Protein AF-A0A257KY33-F1 (afdb_monomer_lite)

Sequence (111 aa):
MTDRREHPASLLLILAGWALWASAFVTMYAAQAVGCAMDVAIASHRAMMLAIWTLHLAALFALVIYCRKWMTGTASDPLQFTCRIAFWSALAATITTAWTGSMVSFVTPCV

Structure (mmCIF, N/CA/C/O backbone):
data_AF-A0A257KY33-F1
#
_entry.id   AF-A0A257KY33-F1
#
loop_
_atom_site.group_PDB
_atom_site.id
_atom_site.type_symbol
_atom_site.label_atom_id
_atom_site.label_alt_id
_atom_site.label_comp_id
_atom_site.label_asym_id
_atom_site.label_entity_id
_atom_site.label_s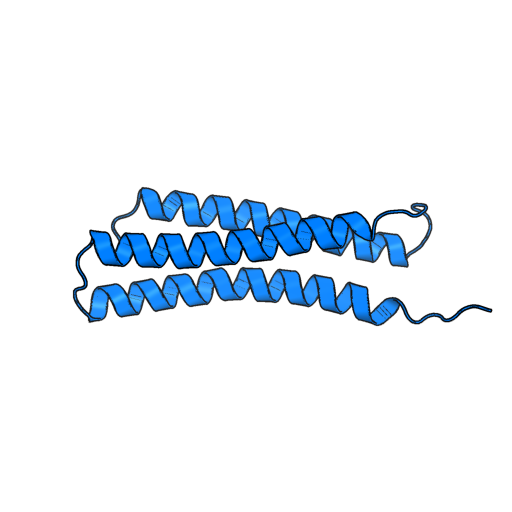eq_id
_atom_site.pdbx_PDB_ins_code
_atom_site.Cartn_x
_atom_site.Cartn_y
_atom_site.Cartn_z
_atom_site.occupancy
_atom_site.B_iso_or_equiv
_atom_site.auth_seq_id
_atom_site.auth_comp_id
_atom_site.auth_asym_id
_atom_site.auth_atom_id
_atom_site.pdbx_PDB_model_num
ATOM 1 N N . MET A 1 1 ? -31.806 -5.280 24.528 1.00 42.78 1 MET A N 1
ATOM 2 C CA . MET A 1 1 ? -31.006 -6.475 24.181 1.00 42.78 1 MET A CA 1
ATOM 3 C C . MET A 1 1 ? -30.651 -6.349 22.708 1.00 42.78 1 MET A C 1
ATOM 5 O O . MET A 1 1 ? -31.361 -6.853 21.853 1.00 42.78 1 MET A O 1
ATOM 9 N N . THR A 1 2 ? -29.660 -5.518 22.407 1.00 47.53 2 THR A N 1
ATOM 10 C CA . THR A 1 2 ? -29.210 -5.239 21.040 1.00 47.53 2 THR A CA 1
ATOM 11 C C . THR A 1 2 ? -28.069 -6.180 20.677 1.00 47.53 2 THR A C 1
ATOM 13 O O . THR A 1 2 ? -27.298 -6.621 21.526 1.00 47.53 2 THR A O 1
ATOM 16 N N . ASP A 1 3 ? -28.078 -6.549 19.408 1.00 47.38 3 ASP A N 1
ATOM 17 C CA . ASP A 1 3 ? -27.476 -7.723 18.801 1.00 47.38 3 ASP A CA 1
ATOM 18 C C . ASP A 1 3 ? -25.939 -7.764 18.896 1.00 47.38 3 ASP A C 1
ATOM 20 O O . ASP A 1 3 ? -25.243 -6.807 18.564 1.00 47.38 3 ASP A O 1
ATOM 24 N N . ARG A 1 4 ? -25.402 -8.913 19.316 1.00 54.72 4 ARG A N 1
ATOM 25 C CA . ARG A 1 4 ? -23.976 -9.212 19.538 1.00 54.72 4 ARG A CA 1
ATOM 26 C C . ARG A 1 4 ? -23.273 -9.555 18.204 1.00 54.72 4 ARG A C 1
ATOM 28 O O . ARG A 1 4 ? -22.509 -10.515 18.125 1.00 54.72 4 ARG A O 1
ATOM 35 N N . ARG A 1 5 ? -23.564 -8.801 17.135 1.00 53.06 5 ARG A N 1
ATOM 36 C CA . ARG A 1 5 ? -23.155 -9.081 15.738 1.00 53.06 5 ARG A CA 1
ATOM 37 C C . ARG A 1 5 ? -21.804 -8.503 15.306 1.00 53.06 5 ARG A C 1
ATOM 39 O O . ARG A 1 5 ? -21.408 -8.705 14.163 1.00 53.06 5 ARG A O 1
ATOM 46 N N . GLU A 1 6 ? -21.066 -7.839 16.190 1.00 57.34 6 GLU A N 1
ATOM 47 C CA . GLU A 1 6 ? -19.807 -7.168 15.816 1.00 57.34 6 GLU A CA 1
ATOM 48 C C . GLU A 1 6 ? -18.547 -8.043 15.963 1.00 57.34 6 GLU A C 1
ATOM 50 O O . GLU A 1 6 ? -17.451 -7.641 15.583 1.00 57.34 6 GLU A O 1
ATOM 55 N N . HIS A 1 7 ? -18.682 -9.282 16.449 1.00 58.09 7 HIS A N 1
ATOM 56 C CA . HIS A 1 7 ? -17.539 -10.172 16.672 1.00 58.09 7 HIS A CA 1
ATOM 57 C C . HIS A 1 7 ? -16.809 -10.678 15.403 1.00 58.09 7 HIS A C 1
ATOM 59 O O . HIS A 1 7 ? -15.576 -10.712 15.419 1.00 58.09 7 HIS A O 1
ATOM 65 N N . PRO A 1 8 ? -17.487 -11.049 14.292 1.00 68.00 8 PRO A N 1
ATOM 66 C CA . PRO A 1 8 ? -16.787 -11.557 13.109 1.00 68.00 8 PRO A CA 1
ATOM 67 C C . PRO A 1 8 ? -16.066 -10.453 12.324 1.00 68.00 8 PRO A C 1
ATOM 69 O O . PRO A 1 8 ? -15.024 -10.711 11.727 1.00 68.00 8 PRO A O 1
ATOM 72 N N . ALA A 1 9 ? -16.571 -9.217 12.346 1.00 74.81 9 ALA A N 1
ATOM 73 C CA . ALA A 1 9 ? -16.009 -8.119 11.561 1.00 74.81 9 ALA A CA 1
ATOM 74 C C . ALA A 1 9 ? -14.584 -7.746 12.008 1.00 74.81 9 ALA A C 1
ATOM 76 O O . ALA A 1 9 ? -13.708 -7.551 11.167 1.00 74.81 9 ALA A O 1
ATOM 77 N N . SER A 1 10 ? -14.316 -7.714 13.318 1.00 74.69 10 SER A N 1
ATOM 78 C CA . SER A 1 10 ? -12.988 -7.367 13.845 1.00 74.69 10 SER A CA 1
ATOM 79 C C . SER A 1 10 ? -11.931 -8.434 13.542 1.00 74.69 10 SER A C 1
ATOM 81 O O . SER A 1 10 ? -10.795 -8.098 13.216 1.00 74.69 10 SER A O 1
ATOM 83 N N . LEU A 1 11 ? -12.305 -9.718 13.576 1.00 80.38 11 LEU A N 1
ATOM 84 C CA . LEU A 1 11 ? -11.431 -10.820 13.150 1.00 80.38 11 LEU A CA 1
ATOM 85 C C . LEU A 1 11 ? -11.124 -10.748 11.651 1.00 80.38 11 LEU A C 1
ATOM 87 O O . LEU A 1 11 ? -9.969 -10.900 11.251 1.00 80.38 11 LEU A O 1
ATOM 91 N N . LEU A 1 12 ? -12.136 -10.457 10.830 1.00 85.06 12 LEU A N 1
ATOM 92 C CA . LEU A 1 12 ? -11.960 -10.269 9.390 1.00 85.06 12 LEU A CA 1
ATOM 93 C C . LEU A 1 12 ? -11.046 -9.080 9.073 1.00 85.06 12 LEU A C 1
ATOM 95 O O . LEU A 1 12 ? -10.257 -9.173 8.141 1.00 85.06 12 LEU A O 1
ATOM 99 N N . LEU A 1 13 ? -11.090 -7.998 9.855 1.00 82.75 13 LEU A N 1
ATOM 100 C CA . LEU A 1 13 ? -10.192 -6.848 9.692 1.00 82.75 13 LEU A CA 1
ATOM 101 C C . LEU A 1 13 ? -8.729 -7.196 9.992 1.00 82.75 13 LEU A C 1
ATOM 103 O O . LEU A 1 13 ? -7.837 -6.771 9.258 1.00 82.75 13 LEU A O 1
ATOM 107 N N . ILE A 1 14 ? -8.477 -7.999 11.031 1.00 85.19 14 ILE A N 1
ATOM 108 C CA . ILE A 1 14 ? -7.128 -8.495 11.347 1.00 85.19 14 ILE A CA 1
ATOM 109 C C . ILE A 1 14 ? -6.619 -9.390 10.210 1.00 85.19 14 ILE A C 1
ATOM 111 O O . ILE A 1 14 ? -5.502 -9.193 9.726 1.00 85.19 14 ILE A O 1
ATOM 115 N N . LEU A 1 15 ? -7.450 -10.332 9.750 1.00 90.12 15 LEU A N 1
ATOM 116 C CA . LEU A 1 15 ? -7.127 -11.211 8.623 1.00 90.12 15 LEU A CA 1
ATOM 117 C C . LEU A 1 15 ? -6.886 -10.421 7.334 1.00 90.12 15 LEU A C 1
ATOM 119 O O . LEU A 1 15 ? -5.935 -10.713 6.615 1.00 90.12 15 LEU A O 1
ATOM 123 N N . ALA A 1 16 ? -7.696 -9.397 7.060 1.00 88.38 16 ALA A N 1
ATOM 124 C CA . ALA A 1 16 ? -7.545 -8.537 5.893 1.00 88.38 16 ALA A CA 1
ATOM 125 C C . ALA A 1 16 ? -6.229 -7.752 5.934 1.00 88.38 16 ALA A C 1
ATOM 127 O O . ALA A 1 16 ? -5.523 -7.707 4.930 1.00 88.38 16 ALA A O 1
ATOM 128 N N . GLY A 1 17 ? -5.861 -7.184 7.088 1.00 87.00 17 GLY A N 1
ATOM 129 C CA . GLY A 1 17 ? -4.578 -6.498 7.253 1.00 87.00 17 GLY A CA 1
ATOM 130 C C . GLY A 1 17 ? -3.387 -7.427 7.015 1.00 87.00 17 GLY A C 1
ATOM 131 O O . GLY A 1 17 ? -2.459 -7.065 6.291 1.00 87.00 17 GLY A O 1
ATOM 132 N N . TRP A 1 18 ? -3.443 -8.647 7.557 1.00 88.12 18 TRP A N 1
ATOM 133 C CA . TRP A 1 18 ? -2.400 -9.654 7.352 1.00 88.12 18 TRP A CA 1
ATOM 134 C C . TRP A 1 18 ? -2.320 -10.129 5.894 1.00 88.12 18 TRP A C 1
ATOM 136 O O . TRP A 1 18 ? -1.230 -10.196 5.330 1.00 88.12 18 TRP A O 1
ATOM 146 N N . ALA A 1 19 ? -3.463 -10.399 5.259 1.00 92.62 19 ALA A N 1
ATOM 147 C CA . ALA A 1 19 ? -3.530 -10.826 3.865 1.00 92.62 19 ALA A CA 1
ATOM 148 C C . ALA A 1 19 ? -3.027 -9.737 2.904 1.00 92.62 19 ALA A C 1
AT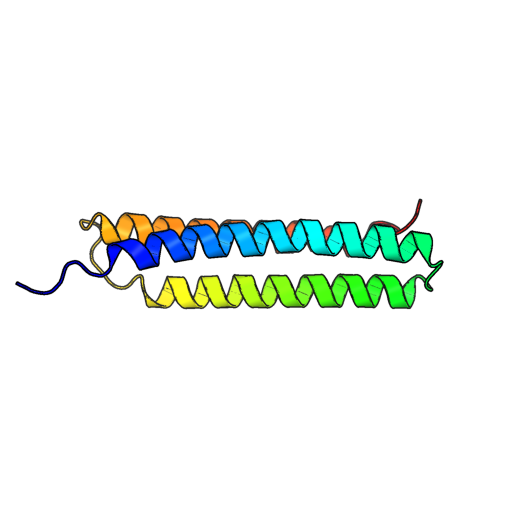OM 150 O O . ALA A 1 19 ? -2.238 -10.037 2.010 1.00 92.62 19 ALA A O 1
ATOM 151 N N . LEU A 1 20 ? -3.419 -8.473 3.116 1.00 89.56 20 LEU A N 1
ATOM 152 C CA . LEU A 1 20 ? -2.925 -7.336 2.332 1.00 89.56 20 LEU A CA 1
ATOM 153 C C . LEU A 1 20 ? -1.409 -7.192 2.466 1.00 89.56 20 LEU A C 1
ATOM 155 O O . LEU A 1 20 ? -0.713 -7.068 1.458 1.00 89.56 20 LEU A O 1
ATOM 159 N N . TRP A 1 21 ? -0.893 -7.274 3.692 1.00 89.00 21 TRP A N 1
ATOM 160 C CA . TRP A 1 21 ? 0.543 -7.225 3.948 1.00 89.00 21 TRP A CA 1
ATOM 161 C C . TRP A 1 21 ? 1.284 -8.370 3.246 1.00 89.00 21 TRP A C 1
ATOM 163 O O . TRP A 1 21 ? 2.203 -8.110 2.476 1.00 89.00 21 TRP A O 1
ATOM 173 N N . ALA A 1 22 ? 0.850 -9.621 3.421 1.00 92.12 22 ALA A N 1
ATOM 174 C CA . ALA A 1 22 ? 1.480 -10.784 2.794 1.00 92.12 22 ALA A CA 1
ATOM 175 C C . ALA A 1 22 ? 1.427 -10.718 1.257 1.00 92.12 22 ALA A C 1
ATOM 177 O O . ALA A 1 22 ? 2.415 -11.020 0.584 1.00 92.12 22 ALA A O 1
ATOM 178 N N . SER A 1 23 ? 0.301 -10.268 0.694 1.00 91.94 23 SER A N 1
ATOM 179 C CA . SER A 1 23 ? 0.145 -10.112 -0.755 1.00 91.94 23 SER A CA 1
ATOM 180 C C . SER A 1 23 ? 1.121 -9.093 -1.351 1.00 91.94 23 SER A C 1
ATOM 182 O O . SER A 1 23 ? 1.619 -9.319 -2.454 1.00 91.94 23 SER A O 1
ATOM 184 N N . ALA A 1 24 ? 1.488 -8.043 -0.605 1.00 88.81 24 ALA A N 1
ATOM 185 C CA . ALA A 1 24 ? 2.490 -7.072 -1.040 1.00 88.81 24 ALA A CA 1
ATOM 186 C C . ALA A 1 24 ? 3.858 -7.735 -1.256 1.00 88.81 24 ALA A C 1
ATOM 188 O O . ALA A 1 24 ? 4.485 -7.533 -2.294 1.00 88.81 24 ALA A O 1
ATOM 189 N N . PHE A 1 25 ? 4.296 -8.585 -0.320 1.00 87.25 25 PHE A N 1
ATOM 190 C CA . PHE A 1 25 ? 5.554 -9.328 -0.463 1.00 87.25 25 PHE A CA 1
ATOM 191 C C . PHE A 1 25 ? 5.505 -10.294 -1.638 1.00 87.25 25 PHE A C 1
ATOM 193 O O . PHE A 1 25 ? 6.413 -10.295 -2.465 1.00 87.25 25 PHE A O 1
ATOM 200 N N . VAL A 1 26 ? 4.444 -11.097 -1.733 1.00 94.00 26 VAL A N 1
ATOM 201 C CA . VAL A 1 26 ? 4.322 -12.114 -2.787 1.00 94.00 26 VAL A CA 1
ATOM 202 C C . VAL A 1 26 ? 4.301 -11.465 -4.170 1.00 94.00 26 VAL A C 1
ATOM 204 O O . VAL A 1 26 ? 5.012 -11.912 -5.067 1.00 94.00 26 VAL A O 1
ATOM 207 N N . THR A 1 27 ? 3.528 -10.392 -4.345 1.00 91.50 27 THR A N 1
ATOM 208 C CA . THR A 1 27 ? 3.423 -9.703 -5.639 1.00 91.50 27 THR A CA 1
ATOM 209 C C . THR A 1 27 ? 4.713 -8.987 -6.023 1.00 91.50 27 THR A C 1
ATOM 211 O O . THR A 1 27 ? 5.102 -9.072 -7.185 1.00 91.50 27 THR A O 1
ATOM 214 N N . MET A 1 28 ? 5.417 -8.349 -5.080 1.00 88.25 28 MET A N 1
ATOM 215 C CA . MET A 1 28 ? 6.730 -7.758 -5.367 1.00 88.25 28 MET A CA 1
ATOM 216 C C . MET A 1 28 ? 7.764 -8.818 -5.751 1.00 88.25 28 MET A C 1
ATOM 218 O O . MET A 1 28 ? 8.435 -8.665 -6.767 1.00 88.25 28 MET A O 1
ATOM 222 N N . TYR A 1 29 ? 7.863 -9.920 -5.002 1.00 90.12 29 TYR A N 1
ATOM 223 C CA . TYR A 1 29 ? 8.793 -11.007 -5.332 1.00 90.12 29 TYR A CA 1
ATOM 224 C C . TYR A 1 29 ? 8.490 -11.634 -6.696 1.00 90.12 29 TYR A C 1
ATOM 226 O O . TYR A 1 29 ? 9.403 -11.864 -7.490 1.00 90.12 29 TYR A O 1
ATOM 234 N N . ALA A 1 30 ? 7.212 -11.874 -6.992 1.00 91.62 30 ALA A N 1
ATOM 235 C CA . ALA A 1 30 ? 6.791 -12.391 -8.288 1.00 91.62 30 ALA A CA 1
ATOM 236 C C . ALA A 1 30 ? 7.131 -11.412 -9.422 1.00 91.62 30 ALA A C 1
ATOM 238 O O . ALA A 1 30 ? 7.681 -11.825 -10.442 1.00 91.62 30 ALA A O 1
ATOM 239 N N . ALA A 1 31 ? 6.861 -10.115 -9.233 1.00 89.25 31 ALA A N 1
ATOM 240 C CA . ALA A 1 31 ? 7.215 -9.085 -10.201 1.00 89.25 31 ALA A CA 1
ATOM 241 C C . ALA A 1 31 ? 8.730 -9.035 -10.439 1.00 89.25 31 ALA A C 1
ATOM 243 O O . ALA A 1 31 ? 9.141 -8.944 -11.594 1.00 89.25 31 ALA A O 1
ATOM 244 N N . GLN A 1 32 ? 9.550 -9.168 -9.389 1.00 88.94 32 GLN A N 1
ATOM 245 C CA . GLN A 1 32 ? 11.012 -9.220 -9.500 1.00 88.94 32 GLN A CA 1
ATOM 246 C C . GLN A 1 32 ? 11.482 -10.405 -10.345 1.00 88.94 32 GLN A C 1
ATOM 248 O O . GLN A 1 32 ? 12.230 -10.220 -11.304 1.00 88.94 32 GLN A O 1
ATOM 253 N N . ALA A 1 33 ? 10.989 -11.608 -10.036 1.00 90.69 33 ALA A N 1
ATOM 254 C CA . ALA A 1 33 ? 11.340 -12.825 -10.764 1.00 90.69 33 ALA A CA 1
ATOM 255 C C . ALA A 1 33 ? 10.952 -12.736 -12.249 1.00 90.69 33 ALA A C 1
ATOM 257 O O . ALA A 1 33 ? 11.756 -13.049 -13.126 1.00 90.69 33 ALA A O 1
ATOM 258 N N . VAL A 1 34 ? 9.740 -12.251 -12.536 1.00 90.38 34 VAL A N 1
ATOM 259 C CA . VAL A 1 34 ? 9.251 -12.040 -13.906 1.00 90.38 34 VAL A CA 1
ATOM 260 C C . VAL A 1 34 ? 10.074 -10.972 -14.630 1.00 90.38 34 VAL A C 1
ATOM 262 O O . VAL A 1 34 ? 10.405 -11.139 -15.802 1.00 90.38 34 VAL A O 1
ATOM 265 N N . GLY A 1 35 ? 10.438 -9.895 -13.936 1.00 87.38 35 GLY A N 1
ATOM 266 C CA . GLY A 1 35 ? 11.245 -8.821 -14.498 1.00 87.38 35 GLY A CA 1
ATOM 267 C C . GLY A 1 35 ? 12.624 -9.283 -14.957 1.00 87.38 35 GLY A C 1
ATOM 268 O O . GLY A 1 35 ? 13.030 -8.985 -16.077 1.00 87.38 35 GLY A O 1
ATOM 269 N N . CYS A 1 36 ? 13.308 -10.068 -14.126 1.00 87.56 36 CYS A N 1
ATOM 270 C CA . CYS A 1 36 ? 14.620 -10.597 -14.488 1.00 87.56 36 CYS A CA 1
ATOM 271 C C . CYS A 1 36 ? 14.533 -11.704 -15.553 1.00 87.56 36 CYS A C 1
ATOM 273 O O . CYS A 1 36 ? 15.437 -11.823 -16.372 1.00 87.56 36 CYS A O 1
ATOM 275 N N . ALA A 1 37 ? 13.444 -12.481 -15.601 1.00 91.62 37 ALA A N 1
ATOM 276 C CA . ALA A 1 37 ? 13.256 -13.511 -16.627 1.00 91.62 37 ALA A CA 1
ATOM 277 C C . ALA A 1 37 ? 12.966 -12.941 -18.029 1.00 91.62 37 ALA A C 1
ATOM 279 O O . ALA A 1 37 ? 13.317 -13.570 -19.025 1.00 91.62 37 ALA A O 1
ATOM 280 N N . MET A 1 38 ? 12.309 -11.779 -18.118 1.00 90.00 38 MET A N 1
ATOM 281 C CA . MET A 1 38 ? 11.916 -11.161 -19.394 1.00 90.00 38 MET A CA 1
ATOM 282 C C . MET A 1 38 ? 12.880 -10.072 -19.894 1.00 90.00 38 MET A C 1
ATOM 284 O O . MET A 1 38 ? 12.575 -9.438 -20.900 1.00 90.00 38 MET A O 1
ATOM 288 N N . ASP A 1 39 ? 13.997 -9.832 -19.196 1.00 86.69 39 ASP A N 1
ATOM 289 C CA . ASP A 1 39 ? 14.978 -8.771 -19.502 1.00 86.69 39 ASP A CA 1
ATOM 290 C C . ASP A 1 39 ? 14.322 -7.398 -19.764 1.00 86.69 39 ASP A C 1
ATOM 292 O O . ASP A 1 39 ? 14.646 -6.659 -20.696 1.00 86.69 39 ASP A O 1
ATOM 296 N N . VAL A 1 40 ? 13.311 -7.059 -18.955 1.00 85.81 40 VAL A N 1
ATOM 297 C CA . VAL A 1 40 ? 12.623 -5.771 -19.089 1.00 85.81 40 VAL A CA 1
ATOM 298 C C . VAL A 1 40 ? 13.575 -4.633 -18.740 1.00 85.81 40 VAL A C 1
ATOM 300 O O . VAL A 1 40 ? 14.329 -4.704 -17.769 1.00 85.81 40 VAL A O 1
ATOM 303 N N . ALA A 1 41 ? 13.489 -3.525 -19.480 1.00 87.25 41 ALA A N 1
ATOM 304 C CA . ALA A 1 41 ? 14.325 -2.363 -19.207 1.00 87.25 41 ALA A CA 1
ATOM 305 C C . ALA A 1 41 ? 14.188 -1.921 -17.737 1.00 87.25 41 ALA A C 1
ATOM 307 O O . ALA A 1 41 ? 13.081 -1.845 -17.185 1.00 87.25 41 ALA A O 1
ATOM 308 N N . ILE A 1 42 ? 15.321 -1.589 -17.111 1.00 85.94 42 ILE A N 1
ATOM 309 C CA . ILE A 1 42 ? 15.428 -1.273 -15.675 1.00 85.94 42 ILE A CA 1
ATOM 310 C C . ILE A 1 42 ? 14.409 -0.200 -15.259 1.00 85.94 42 ILE A C 1
ATOM 312 O O . ILE A 1 42 ? 13.774 -0.308 -14.210 1.00 85.94 42 ILE A O 1
ATOM 316 N N . ALA A 1 43 ? 14.210 0.817 -16.105 1.00 84.81 43 ALA A N 1
ATOM 317 C CA . ALA A 1 43 ? 13.257 1.895 -15.856 1.00 84.81 43 ALA A CA 1
ATOM 318 C C . ALA A 1 43 ? 11.802 1.393 -15.790 1.00 84.81 43 ALA A C 1
ATOM 320 O O . ALA A 1 43 ? 11.085 1.723 -14.844 1.00 84.81 43 ALA A O 1
ATOM 321 N N . SER A 1 44 ? 11.374 0.562 -16.747 1.00 87.56 44 SER A N 1
ATOM 322 C CA . SER A 1 44 ? 10.028 -0.031 -16.765 1.00 87.56 44 SER A CA 1
ATOM 323 C C . SER A 1 44 ? 9.800 -0.990 -15.599 1.00 87.56 44 SER A C 1
ATOM 325 O O . SER A 1 44 ? 8.743 -0.949 -14.970 1.00 87.56 44 SER A O 1
ATOM 327 N N . HIS A 1 45 ? 10.803 -1.799 -15.254 1.00 88.38 45 HIS A N 1
ATOM 328 C CA . HIS A 1 45 ? 10.718 -2.708 -14.116 1.00 88.38 45 HIS A CA 1
ATOM 329 C C . HIS A 1 45 ? 10.559 -1.950 -12.792 1.00 88.38 45 HIS A C 1
ATOM 331 O O . HIS A 1 45 ? 9.676 -2.250 -11.985 1.00 88.38 45 HIS A O 1
ATOM 337 N N . ARG A 1 46 ? 11.365 -0.900 -12.598 1.00 87.25 46 ARG A N 1
ATOM 338 C CA . ARG A 1 46 ? 11.289 -0.045 -11.411 1.00 87.25 46 ARG A CA 1
ATOM 339 C C . ARG A 1 46 ? 9.945 0.676 -11.315 1.00 87.25 46 ARG A C 1
ATOM 341 O O . ARG A 1 46 ? 9.378 0.750 -10.228 1.00 87.25 46 ARG A O 1
ATOM 348 N N . ALA A 1 47 ? 9.411 1.167 -12.435 1.00 89.69 47 ALA A N 1
ATOM 349 C CA . ALA A 1 47 ? 8.088 1.785 -12.473 1.00 89.69 47 ALA A CA 1
ATOM 350 C C . ALA A 1 47 ? 6.979 0.795 -12.075 1.00 89.69 47 ALA A C 1
ATOM 352 O O . ALA A 1 47 ? 6.116 1.142 -11.270 1.00 89.69 47 ALA A O 1
ATOM 353 N N . MET A 1 48 ? 7.034 -0.448 -12.570 1.00 89.94 48 MET A N 1
ATOM 354 C CA . MET A 1 48 ? 6.087 -1.507 -12.202 1.00 89.94 48 MET A CA 1
ATOM 355 C C . MET A 1 48 ? 6.141 -1.826 -10.702 1.00 89.94 48 MET A C 1
ATOM 357 O O . MET A 1 48 ? 5.100 -1.875 -10.047 1.00 89.94 48 MET A O 1
ATOM 361 N N . MET A 1 49 ? 7.340 -1.977 -10.137 1.00 89.31 49 MET A N 1
ATOM 362 C CA . MET A 1 49 ? 7.522 -2.226 -8.704 1.00 89.31 49 MET A CA 1
ATOM 363 C C . MET A 1 49 ? 6.982 -1.084 -7.838 1.00 89.31 49 MET A C 1
ATOM 365 O O . MET A 1 49 ? 6.271 -1.326 -6.862 1.00 89.31 49 MET A O 1
ATOM 369 N N . LEU A 1 50 ? 7.253 0.168 -8.223 1.00 90.81 50 LEU A N 1
ATOM 370 C CA . LEU A 1 50 ? 6.711 1.344 -7.538 1.00 90.81 50 LEU A CA 1
ATOM 371 C C . LEU A 1 50 ? 5.180 1.410 -7.643 1.00 90.81 50 LEU A C 1
ATOM 373 O O . LEU A 1 50 ? 4.520 1.758 -6.664 1.00 90.81 50 LEU A O 1
ATOM 377 N N . ALA A 1 51 ? 4.597 1.038 -8.785 1.00 92.50 51 ALA A N 1
ATOM 378 C CA . ALA A 1 51 ? 3.146 0.987 -8.956 1.00 92.50 51 ALA A CA 1
ATOM 379 C C . ALA A 1 51 ? 2.501 -0.072 -8.043 1.00 92.50 51 ALA A C 1
ATOM 381 O O . ALA A 1 51 ? 1.538 0.223 -7.337 1.00 92.50 51 ALA A O 1
ATOM 382 N N . ILE A 1 52 ? 3.067 -1.283 -7.986 1.00 92.31 52 ILE A N 1
ATOM 383 C CA . ILE A 1 52 ? 2.597 -2.348 -7.085 1.00 92.31 52 ILE A CA 1
ATOM 384 C C . ILE A 1 52 ? 2.723 -1.903 -5.625 1.00 92.31 52 ILE A C 1
ATOM 386 O O . ILE A 1 52 ? 1.776 -2.047 -4.849 1.00 92.31 52 ILE A O 1
ATOM 390 N N . TRP A 1 53 ? 3.864 -1.329 -5.245 1.00 92.81 53 TRP A N 1
ATOM 391 C CA . TRP A 1 53 ? 4.097 -0.851 -3.885 1.00 92.81 53 TRP A CA 1
ATOM 392 C C . TRP A 1 53 ? 3.114 0.246 -3.468 1.00 92.81 53 TRP A C 1
ATOM 394 O O . TRP A 1 53 ? 2.484 0.137 -2.415 1.00 92.81 53 TRP A O 1
ATOM 404 N N . THR A 1 54 ? 2.945 1.278 -4.297 1.00 93.69 54 THR A N 1
ATOM 405 C CA . THR A 1 54 ? 2.026 2.392 -4.015 1.00 93.69 54 THR A CA 1
ATOM 406 C C . THR A 1 54 ? 0.576 1.928 -3.915 1.00 93.69 54 THR A C 1
ATOM 408 O O . THR A 1 54 ? -0.140 2.395 -3.029 1.00 93.69 54 THR A O 1
ATOM 411 N N . LEU A 1 55 ? 0.158 0.960 -4.739 1.00 94.94 55 LEU A N 1
ATOM 412 C CA . LEU A 1 55 ? -1.169 0.350 -4.651 1.00 94.94 55 LEU A CA 1
ATOM 413 C C . LEU A 1 55 ? -1.392 -0.352 -3.301 1.00 94.94 55 LEU A C 1
ATOM 415 O O . LEU A 1 55 ? -2.414 -0.126 -2.650 1.00 94.94 55 LEU A O 1
ATOM 419 N N . HIS A 1 56 ? -0.429 -1.158 -2.843 1.00 92.56 56 HIS A N 1
ATOM 420 C CA . HIS A 1 56 ? -0.525 -1.837 -1.545 1.00 92.56 56 HIS A CA 1
ATOM 421 C C . HIS A 1 56 ? -0.487 -0.849 -0.378 1.00 92.56 56 HIS A C 1
ATOM 423 O O . HIS A 1 56 ? -1.260 -0.983 0.572 1.00 92.56 56 HIS A O 1
ATOM 429 N N . LEU A 1 57 ? 0.370 0.172 -0.460 1.00 92.75 57 LEU A N 1
ATOM 430 C CA . LEU A 1 57 ? 0.455 1.215 0.556 1.00 92.75 57 LEU A CA 1
ATOM 431 C C . LEU A 1 57 ? -0.869 1.984 0.667 1.00 92.75 57 LEU A C 1
ATOM 433 O O . LEU A 1 57 ? -1.347 2.220 1.776 1.00 92.75 57 LEU A O 1
ATOM 437 N N . ALA A 1 58 ? -1.495 2.312 -0.466 1.00 94.94 58 ALA A N 1
ATOM 438 C CA . ALA A 1 58 ? -2.803 2.955 -0.499 1.00 94.94 58 ALA A CA 1
ATOM 439 C C . ALA A 1 58 ? -3.897 2.067 0.118 1.00 94.94 58 ALA A C 1
ATOM 441 O O . ALA A 1 58 ? -4.693 2.556 0.922 1.00 94.94 58 ALA A O 1
ATOM 442 N N . ALA A 1 59 ? -3.913 0.767 -0.196 1.00 93.69 59 ALA A N 1
ATOM 443 C CA . ALA A 1 59 ? -4.872 -0.181 0.372 1.00 93.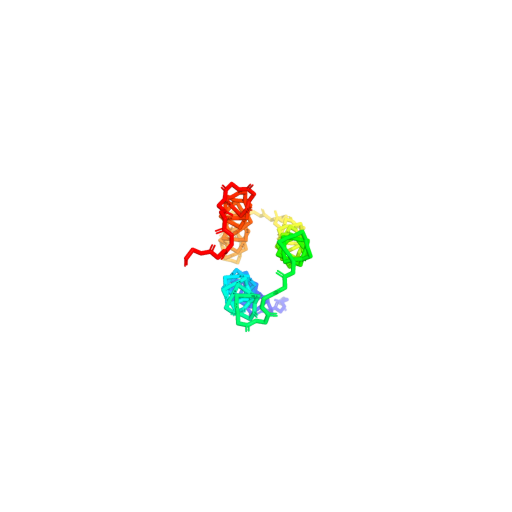69 59 ALA A CA 1
ATOM 444 C C . ALA A 1 59 ? -4.722 -0.321 1.900 1.00 93.69 59 ALA A C 1
ATOM 446 O O . ALA A 1 59 ? -5.713 -0.263 2.631 1.00 93.69 59 ALA A O 1
ATOM 447 N N . LEU A 1 60 ? -3.487 -0.438 2.397 1.00 91.69 60 LEU A N 1
ATOM 448 C CA . LEU A 1 60 ? -3.198 -0.503 3.833 1.00 91.69 60 LEU A CA 1
ATOM 449 C C . LEU A 1 60 ? -3.559 0.805 4.547 1.00 91.69 60 LEU A C 1
ATOM 451 O O . LEU A 1 60 ? -4.193 0.781 5.601 1.00 91.69 60 LEU A O 1
ATOM 455 N N . PHE A 1 61 ? -3.232 1.953 3.954 1.00 93.75 61 PHE A N 1
ATOM 456 C CA . PHE A 1 61 ? -3.586 3.253 4.519 1.00 93.75 61 PHE A CA 1
ATOM 457 C C . PHE A 1 61 ? -5.107 3.458 4.577 1.00 93.75 61 PHE A C 1
ATOM 459 O O . PHE A 1 61 ? -5.634 3.936 5.585 1.00 93.75 61 PHE A O 1
ATOM 466 N N . ALA A 1 62 ? -5.834 3.030 3.540 1.00 93.06 62 ALA A N 1
ATOM 467 C CA . ALA A 1 62 ? -7.294 3.025 3.538 1.00 93.06 62 ALA A CA 1
ATOM 468 C C . ALA A 1 62 ? -7.860 2.130 4.654 1.00 93.06 62 ALA A C 1
ATOM 470 O O . ALA A 1 62 ? -8.791 2.545 5.349 1.00 93.06 62 ALA A O 1
ATOM 471 N N . LEU A 1 63 ? -7.264 0.953 4.885 1.00 89.62 63 LEU A N 1
ATOM 472 C CA . LEU A 1 63 ? -7.632 0.066 5.990 1.00 89.62 63 LEU A CA 1
ATOM 473 C C . LEU A 1 63 ? -7.378 0.720 7.359 1.00 89.62 63 LEU A C 1
ATOM 475 O O . LEU A 1 63 ? -8.238 0.650 8.233 1.00 89.62 63 LEU A O 1
ATOM 479 N N . VAL A 1 64 ? -6.253 1.418 7.545 1.00 91.19 64 VAL A N 1
ATOM 480 C CA . VAL A 1 64 ? -5.956 2.165 8.783 1.00 91.19 64 VAL A CA 1
ATOM 481 C C . VAL A 1 64 ? -6.993 3.263 9.029 1.00 91.19 64 VAL A C 1
ATOM 483 O O . VAL A 1 64 ? -7.513 3.382 10.142 1.00 91.19 64 VAL A O 1
ATOM 486 N N . ILE A 1 65 ? -7.335 4.049 8.000 1.00 91.75 65 ILE A N 1
ATOM 487 C CA . ILE A 1 65 ? -8.381 5.080 8.095 1.00 91.75 65 ILE A CA 1
ATOM 488 C C . ILE A 1 65 ? -9.725 4.443 8.441 1.00 91.75 65 ILE A C 1
ATOM 490 O O . ILE A 1 65 ? -10.450 4.979 9.283 1.00 91.75 65 ILE A O 1
ATOM 494 N N . TYR A 1 66 ? -10.050 3.314 7.809 1.00 88.19 66 TYR A N 1
ATOM 495 C CA . TYR A 1 66 ? -11.261 2.561 8.095 1.00 88.19 66 TYR A CA 1
ATOM 496 C C . TYR A 1 66 ? -11.280 2.130 9.564 1.00 88.19 66 TYR A C 1
ATOM 498 O O . TYR A 1 66 ? -12.158 2.577 10.295 1.00 88.19 66 TYR A O 1
ATOM 506 N N . CYS A 1 67 ? -10.270 1.401 10.046 1.00 85.94 67 CYS A N 1
ATOM 507 C CA . CYS A 1 67 ? -10.157 0.974 11.446 1.00 85.94 67 CYS A CA 1
ATOM 508 C C . CYS A 1 67 ? -10.231 2.148 12.437 1.00 85.94 67 CYS A C 1
ATOM 510 O O . CYS A 1 67 ? -10.848 2.020 13.495 1.00 85.94 67 CYS A O 1
ATOM 512 N N . ARG A 1 68 ? -9.667 3.316 12.094 1.00 86.81 68 ARG A N 1
ATOM 513 C CA . ARG A 1 68 ? -9.741 4.518 12.939 1.00 86.81 68 ARG A CA 1
ATOM 514 C C . ARG A 1 68 ? -11.174 5.007 13.150 1.00 86.81 68 ARG A C 1
ATOM 516 O O . ARG A 1 68 ? -11.494 5.461 14.245 1.00 86.81 68 ARG A O 1
ATOM 523 N N . LYS A 1 69 ? -12.035 4.914 12.131 1.00 82.50 69 LYS A N 1
ATOM 524 C CA . LYS A 1 69 ? -13.445 5.338 12.228 1.00 82.50 69 LYS A CA 1
ATOM 525 C C . LYS A 1 69 ? -14.256 4.483 13.202 1.00 82.50 69 LYS A C 1
ATOM 527 O O . LYS A 1 69 ? -15.186 4.997 13.806 1.00 82.50 69 LYS A O 1
ATOM 532 N N . TRP A 1 70 ? -13.881 3.219 13.383 1.00 74.94 70 TRP A N 1
ATOM 533 C CA . TRP A 1 70 ? -14.568 2.272 14.268 1.00 74.94 70 TRP A CA 1
ATOM 534 C C . TRP A 1 70 ? -14.022 2.274 15.708 1.00 74.94 70 TRP A C 1
ATOM 536 O O . TRP A 1 70 ? -14.430 1.468 16.540 1.00 74.94 70 TRP A O 1
ATOM 546 N N . MET A 1 71 ? -13.104 3.190 16.031 1.00 72.75 71 MET A N 1
ATOM 547 C CA . MET A 1 71 ? -12.404 3.267 17.320 1.00 72.75 71 MET A CA 1
ATOM 548 C C . MET A 1 71 ? -13.007 4.317 18.280 1.00 72.75 71 MET A C 1
ATOM 550 O O . MET A 1 71 ? -12.281 5.032 18.965 1.00 72.75 71 MET A O 1
ATOM 554 N N . THR A 1 72 ? -14.337 4.449 18.338 1.00 66.31 72 THR A N 1
ATOM 555 C CA . THR A 1 72 ? -15.035 5.566 19.022 1.00 66.31 72 THR A CA 1
ATOM 556 C C . THR A 1 72 ? -15.786 5.191 20.314 1.00 66.31 72 THR A C 1
ATOM 558 O O . THR A 1 72 ? -16.818 5.772 20.620 1.00 66.31 72 THR A O 1
ATOM 561 N N . GLY A 1 73 ? -15.290 4.235 21.100 1.00 61.75 73 GLY A N 1
ATOM 562 C CA . GLY A 1 73 ? -15.933 3.759 22.346 1.00 61.75 73 GLY A CA 1
ATOM 563 C C . GLY A 1 73 ? -15.037 3.799 23.596 1.00 61.75 73 GLY A C 1
ATOM 564 O O . GLY A 1 73 ? -13.896 4.260 23.546 1.00 61.75 73 GLY A O 1
ATOM 565 N N . THR A 1 74 ? -15.546 3.290 24.718 1.00 58.34 74 THR A N 1
ATOM 566 C CA . THR A 1 74 ? -14.835 3.190 26.003 1.00 58.34 74 THR A CA 1
ATOM 567 C C . THR A 1 74 ? -13.957 1.932 26.091 1.00 58.34 74 THR A C 1
ATOM 569 O O . THR A 1 74 ? -14.351 0.849 25.670 1.00 58.34 74 THR A O 1
ATOM 572 N N . ALA A 1 75 ? -12.768 2.068 26.693 1.00 58.88 75 ALA A N 1
ATOM 573 C CA . ALA A 1 75 ? -11.703 1.053 26.722 1.00 58.88 75 ALA A CA 1
ATOM 574 C C . ALA A 1 75 ? -12.023 -0.246 27.495 1.00 58.88 75 ALA A C 1
ATOM 576 O O . ALA A 1 75 ? -11.216 -1.173 27.483 1.00 58.88 75 ALA A O 1
ATOM 577 N N . SER A 1 76 ? -13.162 -0.312 28.185 1.00 62.41 76 SER A N 1
ATOM 578 C CA . SER A 1 76 ? -13.577 -1.444 29.020 1.00 62.41 76 SER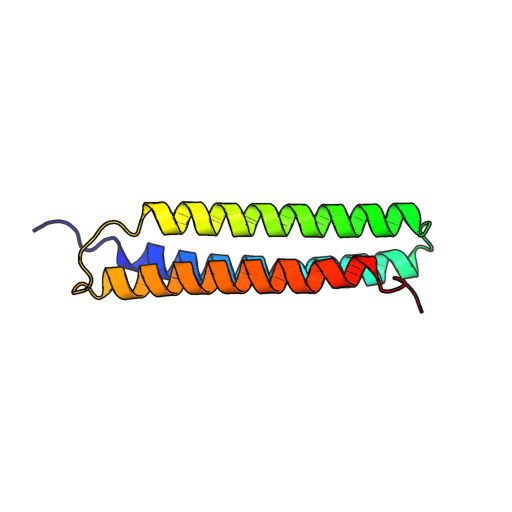 A CA 1
ATOM 579 C C . SER A 1 76 ? -14.291 -2.566 28.255 1.00 62.41 76 SER A C 1
ATOM 581 O O . SER A 1 76 ? -14.612 -3.588 28.858 1.00 62.41 76 SER A O 1
ATOM 583 N N . ASP A 1 77 ? -14.529 -2.410 26.949 1.00 72.75 77 ASP A N 1
ATOM 584 C CA . ASP A 1 77 ? -15.194 -3.423 26.126 1.00 72.75 77 ASP A CA 1
ATOM 585 C C . ASP A 1 77 ? -14.165 -4.351 25.427 1.00 72.75 77 ASP A C 1
ATOM 587 O O . ASP A 1 77 ? -13.275 -3.865 24.720 1.00 72.75 77 ASP A O 1
ATOM 591 N N . PRO A 1 78 ? -14.237 -5.690 25.562 1.00 70.25 78 PRO A N 1
ATOM 592 C CA . PRO A 1 78 ? -13.371 -6.614 24.814 1.00 70.25 78 PRO A CA 1
ATOM 593 C C . PRO A 1 78 ? -13.457 -6.433 23.286 1.00 70.25 78 PRO A C 1
ATOM 595 O O . PRO A 1 78 ? -12.505 -6.739 22.556 1.00 70.25 78 PRO A O 1
ATOM 598 N N . LEU A 1 79 ? -14.564 -5.884 22.781 1.00 72.38 79 LEU A N 1
ATOM 599 C CA . LEU A 1 79 ? -14.714 -5.573 21.362 1.00 72.38 79 LEU A CA 1
ATOM 600 C C . LEU A 1 79 ? -13.798 -4.415 20.931 1.00 72.38 79 LEU A C 1
ATOM 602 O O . LEU A 1 79 ? -13.124 -4.487 19.900 1.00 72.38 79 LEU A O 1
ATOM 606 N N . GLN A 1 80 ? -13.671 -3.401 21.789 1.00 76.88 80 GLN A N 1
ATOM 607 C CA . GLN A 1 80 ? -12.729 -2.295 21.624 1.00 76.88 80 GLN A CA 1
ATOM 608 C C . GLN A 1 80 ? -11.273 -2.756 21.615 1.00 76.88 80 GLN A C 1
ATOM 610 O O . GLN A 1 80 ? -10.464 -2.230 20.846 1.00 76.88 80 GLN A O 1
ATOM 615 N N . PHE A 1 81 ? -10.934 -3.742 22.446 1.00 79.19 81 PHE A N 1
ATOM 616 C CA . PHE A 1 81 ? -9.591 -4.315 22.468 1.00 79.19 81 PHE A CA 1
ATOM 617 C C . PHE A 1 81 ? -9.223 -4.929 21.111 1.00 79.19 81 PHE A C 1
ATOM 619 O O . PHE A 1 81 ? -8.157 -4.637 20.566 1.00 79.19 81 PHE A O 1
ATOM 626 N N . THR A 1 82 ? -10.140 -5.691 20.511 1.00 81.12 82 THR A N 1
ATOM 627 C CA . THR A 1 82 ? -9.923 -6.310 19.193 1.00 81.12 82 THR A CA 1
ATOM 628 C C . THR A 1 82 ? -9.806 -5.256 18.086 1.00 81.12 82 THR A C 1
ATOM 630 O O . THR A 1 82 ? -8.913 -5.347 17.244 1.00 81.12 82 THR A O 1
ATOM 633 N N . CYS A 1 83 ? -10.639 -4.209 18.112 1.00 80.56 83 CYS A N 1
ATOM 634 C CA . CYS A 1 83 ? -10.539 -3.092 17.164 1.00 80.56 83 CYS A CA 1
ATOM 635 C C . CYS A 1 83 ? -9.216 -2.319 17.298 1.00 80.56 83 CYS A C 1
ATOM 637 O O . CYS A 1 83 ? -8.619 -1.943 16.288 1.00 80.56 83 CYS A O 1
ATOM 639 N N . ARG A 1 84 ? -8.710 -2.123 18.525 1.00 83.56 84 ARG A N 1
ATOM 640 C CA . ARG A 1 84 ? -7.382 -1.528 18.756 1.00 83.56 84 ARG A CA 1
ATOM 641 C C . ARG A 1 84 ? -6.272 -2.404 18.188 1.00 83.56 84 ARG A C 1
ATOM 643 O O . ARG A 1 84 ? -5.387 -1.873 17.526 1.00 83.56 84 ARG A O 1
ATOM 650 N N . ILE A 1 85 ? -6.328 -3.721 18.400 1.00 86.44 85 ILE A N 1
ATOM 651 C CA . ILE A 1 85 ? -5.359 -4.654 17.804 1.00 86.44 85 ILE A CA 1
ATOM 652 C C . ILE A 1 85 ? -5.396 -4.559 16.280 1.00 86.44 85 ILE A C 1
ATOM 654 O O . ILE A 1 85 ? -4.340 -4.410 15.673 1.00 86.44 85 ILE A O 1
ATOM 658 N N . ALA A 1 86 ? -6.584 -4.587 15.671 1.00 85.69 86 ALA A N 1
ATOM 659 C CA . ALA A 1 86 ? -6.745 -4.477 14.221 1.00 85.69 86 ALA A CA 1
ATOM 660 C C . ALA A 1 86 ? -6.177 -3.161 13.663 1.00 8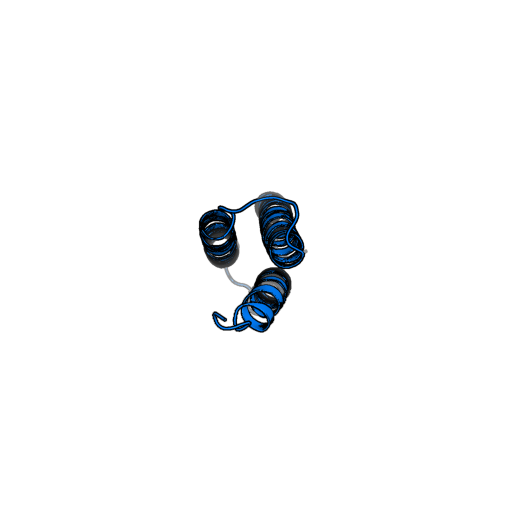5.69 86 ALA A C 1
ATOM 662 O O . ALA A 1 86 ? -5.577 -3.135 12.591 1.00 85.69 86 ALA A O 1
ATOM 663 N N . PHE A 1 87 ? -6.336 -2.057 14.393 1.00 89.19 87 PHE A N 1
ATOM 664 C CA . PHE A 1 87 ? -5.745 -0.781 14.008 1.00 89.19 87 PHE A CA 1
ATOM 665 C C . PHE A 1 87 ? -4.219 -0.787 14.111 1.00 89.19 87 PHE A C 1
ATOM 667 O O . PHE A 1 87 ? -3.542 -0.403 13.158 1.00 89.19 87 PHE A O 1
ATOM 674 N N . TRP A 1 88 ? -3.670 -1.215 15.251 1.00 89.50 88 TRP A N 1
ATOM 675 C CA . TRP A 1 88 ? -2.221 -1.235 15.457 1.00 89.50 88 TRP A CA 1
ATOM 676 C C . TRP A 1 88 ? -1.527 -2.224 14.523 1.00 89.50 88 TRP A C 1
ATOM 678 O O . TRP A 1 88 ? -0.437 -1.927 14.041 1.00 89.50 88 TRP A O 1
ATOM 688 N N . SER A 1 89 ? -2.166 -3.353 14.205 1.00 88.56 89 SER A N 1
ATOM 689 C CA . SER A 1 89 ? -1.652 -4.303 13.220 1.00 88.56 89 SER A CA 1
ATOM 690 C C . SER A 1 89 ? -1.660 -3.713 11.810 1.00 88.56 89 SER A C 1
ATOM 692 O O . SER A 1 89 ? -0.645 -3.796 11.123 1.00 88.56 89 SER A O 1
ATOM 694 N N . ALA A 1 90 ? -2.743 -3.045 11.394 1.00 89.38 90 ALA A N 1
ATOM 695 C CA . ALA A 1 90 ? -2.804 -2.358 10.103 1.00 89.38 90 ALA A CA 1
ATOM 696 C C . ALA A 1 90 ? -1.770 -1.221 10.008 1.00 89.38 90 ALA A C 1
ATOM 698 O O . ALA A 1 90 ? -1.132 -1.036 8.968 1.00 89.38 90 ALA A O 1
ATOM 699 N N . LEU A 1 91 ? -1.553 -0.484 11.101 1.00 91.81 91 LEU A N 1
ATOM 700 C CA . LEU A 1 91 ? -0.543 0.569 11.162 1.00 91.81 91 LEU A CA 1
ATOM 701 C C . LEU A 1 91 ? 0.875 -0.006 11.070 1.00 91.81 91 LEU A C 1
ATOM 703 O O . LEU A 1 91 ? 1.673 0.483 10.272 1.00 91.81 91 LEU A O 1
ATOM 707 N N . ALA A 1 92 ? 1.174 -1.064 11.827 1.00 91.88 92 ALA A N 1
ATOM 708 C CA . ALA A 1 92 ? 2.453 -1.763 11.751 1.00 91.88 92 ALA A CA 1
ATOM 709 C C . ALA A 1 92 ? 2.703 -2.295 10.332 1.00 91.88 92 ALA A C 1
ATOM 711 O O . ALA A 1 92 ? 3.751 -2.018 9.755 1.00 91.88 92 ALA A O 1
ATOM 712 N N . ALA A 1 93 ? 1.708 -2.949 9.724 1.00 89.38 93 ALA A N 1
ATOM 713 C CA . ALA A 1 93 ? 1.775 -3.418 8.343 1.00 89.38 93 ALA A CA 1
ATOM 714 C C . ALA A 1 93 ? 2.053 -2.276 7.352 1.00 89.38 93 ALA A C 1
ATOM 716 O O . ALA A 1 93 ? 2.874 -2.437 6.448 1.00 89.38 93 ALA A O 1
ATOM 717 N N . THR A 1 94 ? 1.425 -1.112 7.537 1.00 90.38 94 THR A N 1
ATOM 718 C CA . THR A 1 94 ? 1.663 0.080 6.706 1.00 90.38 94 THR A CA 1
ATOM 719 C C . THR A 1 94 ? 3.104 0.568 6.840 1.00 90.38 94 THR A C 1
ATOM 721 O O . THR A 1 94 ? 3.772 0.779 5.829 1.00 90.38 94 THR A O 1
ATOM 724 N N . ILE A 1 95 ? 3.612 0.699 8.070 1.00 93.44 95 ILE A N 1
ATOM 725 C CA . ILE A 1 95 ? 4.985 1.155 8.340 1.00 93.44 95 ILE A CA 1
ATOM 726 C C . ILE A 1 95 ? 6.002 0.170 7.755 1.00 93.44 95 ILE A C 1
ATOM 728 O O . ILE A 1 95 ? 6.933 0.581 7.065 1.00 93.44 95 ILE A O 1
ATOM 732 N N . THR A 1 96 ? 5.807 -1.133 7.964 1.00 91.06 96 THR A N 1
ATOM 733 C CA . THR A 1 96 ? 6.680 -2.169 7.401 1.00 91.06 96 THR A CA 1
ATOM 734 C C . THR A 1 96 ? 6.640 -2.173 5.872 1.00 91.06 96 THR A C 1
ATOM 736 O O . THR A 1 96 ? 7.682 -2.316 5.236 1.00 91.06 96 THR A O 1
ATOM 739 N N . THR A 1 97 ? 5.471 -1.968 5.259 1.00 89.81 97 THR A N 1
ATOM 740 C CA . THR A 1 97 ? 5.338 -1.880 3.792 1.00 89.81 97 THR A CA 1
ATOM 741 C C . THR A 1 97 ? 6.017 -0.624 3.243 1.00 89.81 97 THR A C 1
ATOM 743 O O . THR A 1 97 ? 6.683 -0.672 2.210 1.00 89.81 97 THR A O 1
ATOM 746 N N . ALA A 1 98 ? 5.911 0.506 3.944 1.00 91.81 98 ALA A N 1
ATOM 747 C CA . ALA A 1 98 ? 6.617 1.732 3.580 1.00 91.81 98 ALA A CA 1
ATOM 748 C C . ALA A 1 98 ? 8.141 1.551 3.662 1.00 91.81 98 ALA A C 1
ATOM 750 O O . ALA A 1 98 ? 8.863 1.951 2.750 1.00 91.81 98 ALA A O 1
ATOM 751 N N . TRP A 1 99 ? 8.621 0.903 4.726 1.00 91.69 99 TRP A N 1
ATOM 752 C CA . TRP A 1 99 ? 10.040 0.608 4.920 1.00 91.69 99 TRP A CA 1
ATOM 753 C C . TRP A 1 99 ? 10.593 -0.366 3.873 1.00 91.69 99 TRP A C 1
ATOM 755 O O . TRP A 1 99 ? 11.670 -0.154 3.330 1.00 91.69 99 TRP A O 1
ATOM 765 N N . THR A 1 100 ? 9.860 -1.429 3.557 1.00 86.62 100 THR A N 1
ATOM 766 C CA . THR A 1 100 ? 10.308 -2.425 2.569 1.00 86.62 100 THR A CA 1
ATOM 767 C C . THR A 1 100 ? 10.330 -1.861 1.153 1.00 86.62 100 THR A C 1
ATOM 769 O O . THR A 1 100 ? 11.307 -2.062 0.436 1.00 86.62 100 THR A O 1
ATOM 772 N N . GLY A 1 101 ? 9.318 -1.081 0.765 1.00 85.50 101 GLY A N 1
ATOM 773 C CA . GLY A 1 101 ? 9.308 -0.427 -0.544 1.00 85.50 101 GLY A CA 1
ATOM 774 C C . GLY A 1 101 ? 10.319 0.711 -0.689 1.00 85.50 101 GLY A C 1
ATOM 775 O O . GLY A 1 101 ? 10.776 0.969 -1.800 1.00 85.50 101 GLY A O 1
ATOM 776 N N . SER A 1 102 ? 10.742 1.364 0.401 1.00 85.44 102 SER A N 1
ATOM 777 C CA . SER A 1 102 ? 11.799 2.383 0.309 1.00 85.44 102 SER A CA 1
ATOM 778 C C . SER A 1 102 ? 13.121 1.771 -0.168 1.00 85.44 102 SER A C 1
ATOM 780 O O . SER A 1 102 ? 13.799 2.362 -1.010 1.00 85.44 102 SER A O 1
ATOM 782 N N . MET A 1 103 ? 13.431 0.542 0.260 1.00 82.94 103 MET A N 1
ATOM 783 C CA . MET A 1 103 ? 14.626 -0.196 -0.166 1.00 82.94 103 MET A CA 1
ATOM 784 C C . MET A 1 103 ? 14.614 -0.552 -1.658 1.00 82.94 103 MET A C 1
ATOM 786 O O . MET A 1 103 ? 15.673 -0.566 -2.283 1.00 82.94 103 MET A O 1
ATOM 790 N N . VAL A 1 104 ? 13.436 -0.718 -2.273 1.00 79.62 104 VAL A N 1
ATOM 791 C CA . VAL A 1 104 ? 13.295 -0.935 -3.730 1.00 79.62 104 VAL A CA 1
ATOM 792 C C . VAL A 1 104 ? 13.882 0.230 -4.540 1.00 79.62 104 VAL A C 1
ATOM 794 O O . VAL A 1 104 ? 14.289 0.057 -5.685 1.00 79.62 104 VAL A O 1
ATOM 797 N N . SER A 1 105 ? 13.986 1.428 -3.955 1.00 74.50 105 SER A N 1
ATOM 798 C CA . SER A 1 105 ? 14.616 2.571 -4.626 1.00 74.50 105 SER A CA 1
ATOM 799 C C . SER A 1 105 ? 16.147 2.534 -4.632 1.00 74.50 105 SER A C 1
ATOM 801 O O . SER A 1 105 ? 16.752 3.261 -5.425 1.00 74.50 105 SER A O 1
ATOM 803 N N . PHE A 1 106 ? 16.765 1.724 -3.770 1.00 77.56 106 PHE A N 1
ATOM 804 C CA . PHE A 1 106 ? 18.217 1.690 -3.573 1.00 77.56 106 PHE A CA 1
ATOM 805 C C . PHE A 1 106 ? 18.877 0.428 -4.131 1.00 77.56 106 PHE A C 1
ATOM 807 O O . PHE A 1 106 ? 20.066 0.459 -4.437 1.00 77.56 106 PHE A O 1
ATOM 814 N N . VAL A 1 107 ? 18.130 -0.668 -4.272 1.00 76.81 107 VAL A N 1
ATOM 815 C CA . VAL A 1 107 ? 18.673 -1.958 -4.714 1.00 76.81 107 VAL A CA 1
ATOM 816 C C . VAL A 1 107 ? 18.459 -2.141 -6.218 1.00 76.81 107 VAL A C 1
ATOM 818 O O . VAL A 1 107 ? 17.380 -1.868 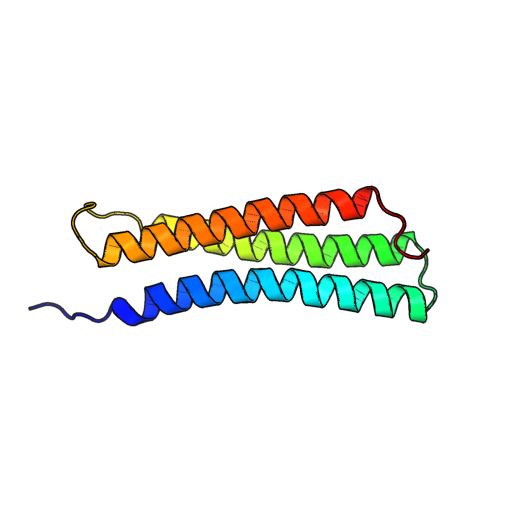-6.744 1.00 76.81 107 VAL A O 1
ATOM 821 N N . THR A 1 108 ? 19.489 -2.608 -6.925 1.00 71.75 108 THR A N 1
ATOM 822 C CA . THR A 1 108 ? 19.372 -3.038 -8.323 1.00 71.75 108 THR A CA 1
ATOM 823 C C . THR A 1 108 ? 18.459 -4.265 -8.420 1.00 71.75 108 THR A C 1
ATOM 825 O O . THR A 1 108 ? 18.656 -5.224 -7.677 1.00 71.75 108 THR A O 1
ATOM 828 N N . PRO A 1 109 ? 17.460 -4.269 -9.319 1.00 65.56 109 PRO A N 1
ATOM 829 C CA . PRO A 1 109 ? 16.424 -5.299 -9.321 1.00 65.56 109 PRO A CA 1
ATOM 830 C C . PRO A 1 109 ? 16.903 -6.681 -9.783 1.00 65.56 109 PRO A C 1
ATOM 832 O O . PRO A 1 109 ? 16.315 -7.678 -9.375 1.00 65.56 109 PRO A O 1
ATOM 835 N N . CYS A 1 110 ? 17.965 -6.745 -10.587 1.00 71.19 110 CYS A N 1
ATOM 836 C CA . CYS A 1 110 ? 18.557 -7.992 -11.059 1.00 71.19 110 CYS A CA 1
ATOM 837 C C . CYS A 1 110 ? 20.066 -7.945 -10.797 1.00 71.19 110 CYS A C 1
ATOM 839 O O . CYS A 1 110 ? 20.748 -7.030 -11.266 1.00 71.19 110 CYS A O 1
ATOM 841 N N . VAL A 1 111 ? 20.548 -8.903 -10.009 1.00 63.19 111 VAL A N 1
ATOM 842 C CA . VAL A 1 111 ? 21.963 -9.224 -9.780 1.00 63.19 111 VAL A CA 1
ATOM 843 C C . VAL A 1 111 ? 22.171 -10.706 -10.022 1.00 63.19 111 VAL A C 1
ATOM 845 O O . VAL A 1 111 ? 21.224 -11.473 -9.732 1.00 63.19 111 VAL A O 1
#

Foldseek 3Di:
DDDPPLVVVLVVLLVVLVVLLVVLVVVLVVLLVVCVVVVPDQVVSLVVNVVSLVVSLVVLVVSLVVLVVVQPDDPPDVSNVSSVVSNVSSVVSNVVSVVVSVVSVVDRSYD

pLDDT: mean 82.87, std 11.78, range [42.78, 94.94]

Secondary structure (DSSP, 8-state):
----TTHHHHHHHHHHHHHHHHHHHHHHHHHHHHHHHTT--HHHHHHHHHHHHHHHHHHHHHHHHHHHHT--S-TT-HHHHHHHHHHHHHHHHHHHHHHHHHHHTTS-S--

Radius of gyration: 17.8 Å; chains: 1; bounding box: 53×19×48 Å